Protein AF-A0A351KUD3-F1 (afdb_monomer_lite)

Radius of gyration: 29.35 Å; chains: 1; bounding box: 50×30×99 Å

pLDDT: mean 81.95, std 18.42, range [35.59, 98.25]

Sequence (130 aa):
MNHNFPSSRRRFMQLTGLSVAGAASFPSWLDAMEMKSPKGRGAVKADPSFKADVEIELVAKSSQVQILPGKPTGVFSYSAQLISGSKDAVIEIPGSYLGPLLQFRTGQKIRIHFKNELPEESIVHWHGLH

Foldseek 3Di:
DDDDDDDDPVVVVVVVVVVVVVVVVCCVVVVVVPPPPPPDPPDPDDDPPDDFQWEKEKEWDWDWACPDPDGTDIDTEIEMDTPDHDPVQWAADPRDRHYTDGDDDPPGGYHYHYHYPDPDDDDDDDDPDD

Structure (mmCIF, N/CA/C/O backbone):
data_AF-A0A351KUD3-F1
#
_entry.id   AF-A0A351KUD3-F1
#
loop_
_atom_site.group_PDB
_atom_site.id
_atom_site.type_symbol
_atom_site.label_atom_id
_atom_site.label_alt_id
_atom_site.label_comp_id
_atom_site.label_asym_id
_atom_site.label_entity_id
_atom_site.label_seq_id
_atom_site.pdbx_PDB_ins_code
_atom_site.Cartn_x
_atom_site.Cartn_y
_atom_site.Cartn_z
_atom_site.occupancy
_atom_site.B_iso_or_equiv
_atom_site.auth_seq_id
_atom_site.auth_comp_id
_atom_site.auth_asym_id
_atom_site.auth_atom_id
_atom_site.pdbx_PDB_model_num
ATOM 1 N N . MET A 1 1 ? 9.456 -19.674 83.368 1.00 35.59 1 MET A N 1
ATOM 2 C CA . MET A 1 1 ? 9.673 -19.976 81.937 1.00 35.59 1 MET A CA 1
ATOM 3 C C . MET A 1 1 ? 10.000 -18.663 81.244 1.00 35.59 1 MET A C 1
ATOM 5 O O . MET A 1 1 ? 9.106 -17.856 81.051 1.00 35.59 1 MET A O 1
ATOM 9 N N . ASN A 1 2 ? 11.283 -18.406 80.978 1.00 37.56 2 ASN A N 1
ATOM 10 C CA . ASN A 1 2 ? 11.735 -17.179 80.320 1.00 37.56 2 ASN A CA 1
ATOM 11 C C . ASN A 1 2 ? 11.842 -17.452 78.818 1.00 37.56 2 ASN A C 1
ATOM 13 O O . ASN A 1 2 ? 12.624 -18.306 78.402 1.00 37.56 2 ASN A O 1
ATOM 17 N N . HIS A 1 3 ? 11.045 -16.761 78.006 1.00 42.72 3 HIS A N 1
ATOM 18 C CA . HIS A 1 3 ? 11.131 -16.849 76.551 1.00 42.72 3 HIS A CA 1
ATOM 19 C C . HIS A 1 3 ? 11.970 -15.690 76.007 1.00 42.72 3 HIS A C 1
ATOM 21 O O . HIS A 1 3 ? 11.533 -14.544 75.957 1.00 42.72 3 HIS A O 1
ATOM 27 N N . ASN A 1 4 ? 13.199 -16.024 75.608 1.00 52.09 4 ASN A N 1
ATOM 28 C CA . ASN A 1 4 ? 14.049 -15.197 74.759 1.00 52.09 4 ASN A CA 1
ATOM 29 C C . ASN A 1 4 ? 13.435 -15.126 73.353 1.00 52.09 4 ASN A C 1
ATOM 31 O O . ASN A 1 4 ? 13.335 -16.145 72.672 1.00 52.09 4 ASN A O 1
ATOM 35 N N . PHE A 1 5 ? 13.068 -13.932 72.890 1.00 51.34 5 PHE A N 1
ATOM 36 C CA . PHE A 1 5 ? 12.690 -13.715 71.492 1.00 51.34 5 PHE A CA 1
ATOM 37 C C . PHE A 1 5 ? 13.954 -13.498 70.633 1.00 51.34 5 PHE A C 1
ATOM 39 O O . PHE A 1 5 ? 14.765 -12.632 70.971 1.00 51.34 5 PHE A O 1
ATOM 46 N N . PRO A 1 6 ? 14.165 -14.251 69.534 1.00 54.03 6 PRO A N 1
ATOM 47 C CA . PRO A 1 6 ? 15.405 -14.193 68.772 1.00 54.03 6 PRO A CA 1
ATOM 48 C C . PRO A 1 6 ? 15.433 -13.022 67.776 1.00 54.03 6 PRO A C 1
ATOM 50 O O . PRO A 1 6 ? 14.416 -12.504 67.313 1.00 54.03 6 PRO A O 1
ATOM 53 N N . SER A 1 7 ? 16.656 -12.639 67.425 1.00 61.22 7 SER A N 1
ATOM 54 C CA . SER A 1 7 ? 17.140 -11.523 66.601 1.00 61.22 7 SER A CA 1
ATOM 55 C C . SER A 1 7 ? 16.717 -11.528 65.114 1.00 61.22 7 SER A C 1
ATOM 57 O O . SER A 1 7 ? 17.530 -11.292 64.220 1.00 61.22 7 SER A O 1
ATOM 59 N N . SER A 1 8 ? 15.437 -11.759 64.817 1.00 68.88 8 SER A N 1
ATOM 60 C CA . SER A 1 8 ? 14.917 -11.908 63.446 1.00 68.88 8 SER A CA 1
ATOM 61 C C . SER A 1 8 ? 14.722 -10.571 62.704 1.00 68.88 8 SER A C 1
ATOM 63 O O . SER A 1 8 ? 15.118 -10.430 61.547 1.00 68.88 8 SER A O 1
ATOM 65 N N . ARG A 1 9 ? 14.205 -9.534 63.377 1.00 67.12 9 ARG A N 1
ATOM 66 C CA . ARG A 1 9 ? 13.818 -8.263 62.723 1.00 67.12 9 ARG A CA 1
ATOM 67 C C . ARG A 1 9 ? 15.007 -7.416 62.258 1.00 67.12 9 ARG A C 1
ATOM 69 O O . ARG A 1 9 ? 14.959 -6.809 61.193 1.00 67.12 9 ARG A O 1
ATOM 76 N N . ARG A 1 10 ? 16.093 -7.390 63.039 1.00 65.75 10 ARG A N 1
ATOM 77 C CA . ARG A 1 10 ? 17.284 -6.578 62.728 1.00 65.75 10 ARG A CA 1
ATOM 78 C C . ARG A 1 10 ? 18.074 -7.156 61.555 1.00 65.75 10 ARG A C 1
ATOM 80 O O . ARG A 1 10 ? 18.508 -6.401 60.696 1.00 65.75 10 ARG A O 1
ATOM 87 N N . ARG A 1 11 ? 18.188 -8.488 61.488 1.00 62.81 11 ARG A N 1
ATOM 88 C CA . ARG A 1 11 ? 18.789 -9.188 60.345 1.00 62.81 11 ARG A CA 1
ATOM 89 C C . ARG A 1 11 ? 17.969 -9.018 59.076 1.00 62.81 11 ARG A C 1
ATOM 91 O O . ARG A 1 11 ? 18.560 -8.783 58.036 1.00 62.81 11 ARG A O 1
ATOM 98 N N . PHE A 1 12 ? 16.640 -9.077 59.171 1.00 65.88 12 PHE A N 1
ATOM 99 C CA . PHE A 1 12 ? 15.761 -8.843 58.025 1.00 65.88 12 PHE A CA 1
ATOM 100 C C . PHE A 1 12 ? 15.963 -7.442 57.432 1.00 65.88 12 PHE A C 1
ATOM 102 O O . PHE A 1 12 ? 16.213 -7.331 56.240 1.00 65.88 12 PHE A O 1
ATOM 109 N N . MET A 1 13 ? 15.970 -6.402 58.277 1.00 65.75 13 MET A N 1
ATOM 110 C CA . MET A 1 13 ? 16.219 -5.011 57.860 1.00 65.75 13 MET A CA 1
ATOM 111 C C . MET A 1 13 ? 17.631 -4.799 57.289 1.00 65.75 13 MET A C 1
ATOM 113 O O . MET A 1 13 ? 17.817 -4.038 56.344 1.00 65.75 13 MET A O 1
ATOM 117 N N . GLN A 1 14 ? 18.639 -5.474 57.849 1.00 60.47 14 GLN A N 1
ATOM 118 C CA . GLN A 1 14 ? 20.006 -5.433 57.321 1.00 60.47 14 GLN A CA 1
ATOM 119 C C . GLN A 1 14 ? 20.112 -6.140 55.962 1.00 60.47 14 GLN A C 1
ATOM 121 O O . GLN A 1 14 ? 20.798 -5.640 55.073 1.00 60.47 14 GLN A O 1
ATOM 126 N N . LEU A 1 15 ? 19.411 -7.264 55.777 1.00 62.31 15 LEU A N 1
ATOM 127 C CA . LEU A 1 15 ? 19.387 -7.994 54.508 1.00 62.31 15 LEU A CA 1
ATOM 128 C C . LEU A 1 15 ? 18.702 -7.189 53.398 1.00 62.31 15 LEU A C 1
ATOM 130 O O . LEU A 1 15 ? 19.239 -7.133 52.293 1.00 62.31 15 LEU A O 1
ATOM 134 N N . THR A 1 16 ? 17.558 -6.551 53.682 1.00 61.75 16 THR A N 1
ATOM 135 C CA . THR A 1 16 ? 16.840 -5.710 52.705 1.00 61.75 16 THR A CA 1
ATOM 136 C C . THR A 1 16 ? 17.612 -4.441 52.348 1.00 61.75 16 THR A C 1
ATOM 138 O O . THR A 1 16 ? 17.656 -4.070 51.178 1.00 61.75 16 THR A O 1
ATOM 141 N N . GLY A 1 17 ? 18.288 -3.804 53.310 1.00 58.50 17 GLY A N 1
ATOM 142 C CA . GLY A 1 17 ? 19.141 -2.642 53.031 1.00 58.50 17 GLY A CA 1
ATOM 143 C C . GLY A 1 17 ? 20.322 -2.960 52.101 1.00 58.50 17 GLY A C 1
ATOM 144 O O . GLY A 1 17 ? 20.618 -2.189 51.190 1.00 58.50 17 GLY A O 1
ATOM 145 N N . LEU A 1 18 ? 20.962 -4.122 52.279 1.00 58.56 18 LEU A N 1
ATOM 146 C CA . LEU A 1 18 ? 22.082 -4.559 51.433 1.00 58.56 18 LEU A CA 1
ATOM 147 C C . LEU A 1 18 ? 21.653 -4.928 50.002 1.00 58.56 18 LEU A C 1
ATOM 149 O O . LEU A 1 18 ? 22.421 -4.716 49.066 1.00 58.56 18 LEU A O 1
ATOM 153 N N . SER A 1 19 ? 20.433 -5.438 49.807 1.00 55.91 19 SER A N 1
ATOM 154 C CA . SER A 1 19 ? 19.938 -5.820 48.472 1.00 55.91 19 SER A CA 1
ATOM 155 C C . SER A 1 19 ? 19.599 -4.607 47.596 1.00 55.91 19 SER A C 1
ATOM 157 O O . SER A 1 19 ? 19.876 -4.628 46.399 1.00 55.91 19 SER A O 1
ATOM 159 N N . VAL A 1 20 ? 19.080 -3.522 48.182 1.00 58.09 20 VAL A N 1
ATOM 160 C CA . VAL A 1 20 ? 18.811 -2.266 47.453 1.00 58.09 20 VAL A CA 1
ATOM 161 C C . VAL A 1 20 ? 20.110 -1.584 47.007 1.00 58.09 20 VAL A C 1
ATOM 163 O O . VAL A 1 20 ? 20.194 -1.110 45.876 1.00 58.09 20 VAL A O 1
ATOM 166 N N . ALA A 1 21 ? 21.149 -1.589 47.849 1.00 58.25 21 ALA A N 1
ATOM 167 C CA . ALA A 1 21 ? 22.457 -1.045 47.479 1.00 58.25 21 ALA A CA 1
ATOM 168 C C . ALA A 1 21 ? 23.122 -1.838 46.337 1.00 58.25 21 ALA A C 1
ATOM 170 O O . ALA A 1 21 ? 23.743 -1.243 45.461 1.00 58.25 21 ALA A O 1
ATOM 171 N N . GLY A 1 22 ? 22.949 -3.166 46.316 1.00 59.38 22 GLY A N 1
ATOM 172 C CA . GLY A 1 22 ? 23.442 -4.023 45.235 1.00 59.38 22 GLY A CA 1
ATOM 173 C C . GLY A 1 22 ? 22.710 -3.825 43.904 1.00 59.38 22 GLY A C 1
ATOM 174 O O . GLY A 1 22 ? 23.333 -3.898 42.856 1.00 59.38 22 GLY A O 1
ATOM 175 N N . ALA A 1 23 ? 21.407 -3.529 43.911 1.00 56.56 23 ALA A N 1
ATOM 176 C CA . ALA A 1 23 ? 20.664 -3.249 42.677 1.00 56.56 23 ALA A CA 1
ATOM 177 C C . ALA A 1 23 ? 21.064 -1.905 42.034 1.00 56.56 23 ALA A C 1
ATOM 179 O O . ALA A 1 23 ? 21.048 -1.778 40.813 1.00 56.56 23 ALA A O 1
ATOM 180 N N . ALA A 1 24 ? 21.473 -0.917 42.839 1.00 57.44 24 ALA A N 1
ATOM 181 C CA . ALA A 1 24 ? 21.923 0.388 42.349 1.00 57.44 24 ALA A CA 1
ATOM 182 C C . ALA A 1 24 ? 23.333 0.370 41.720 1.00 57.44 24 ALA A C 1
ATOM 184 O O . ALA A 1 24 ? 23.694 1.317 41.023 1.00 57.44 24 ALA A O 1
ATOM 185 N N . SER A 1 25 ? 24.135 -0.678 41.946 1.00 58.03 25 SER A N 1
ATOM 186 C CA . SER A 1 25 ? 25.507 -0.785 41.424 1.00 58.03 25 SER A CA 1
ATOM 187 C C . SER A 1 25 ? 25.626 -1.535 40.090 1.00 58.03 25 SER A C 1
ATOM 189 O O . SER A 1 25 ? 26.712 -1.557 39.512 1.00 58.03 25 SER A O 1
ATOM 191 N N . PHE A 1 26 ? 24.528 -2.087 39.560 1.00 60.03 26 PHE A N 1
ATOM 192 C CA . PHE A 1 26 ? 24.473 -2.691 38.224 1.00 60.03 26 PHE A CA 1
ATOM 193 C C . PHE A 1 26 ? 23.538 -1.880 37.311 1.00 60.03 26 PHE A C 1
ATOM 195 O O . PHE A 1 26 ? 22.354 -2.200 37.198 1.00 60.03 26 PHE A O 1
ATOM 202 N N . PRO A 1 27 ? 24.036 -0.844 36.612 1.00 58.19 27 PRO A N 1
ATOM 203 C CA . PRO A 1 27 ? 23.220 -0.037 35.699 1.00 58.19 27 PRO A CA 1
ATOM 204 C C . PRO A 1 27 ? 22.738 -0.813 34.462 1.00 58.19 27 PRO A C 1
ATOM 206 O O . PRO A 1 27 ? 21.981 -0.277 33.663 1.00 58.19 27 PRO A O 1
ATOM 209 N N . SER A 1 28 ? 23.117 -2.085 34.309 1.00 58.12 28 SER A N 1
ATOM 210 C CA . SER A 1 28 ? 22.831 -2.925 33.143 1.00 58.12 28 SER A CA 1
ATOM 211 C C . SER A 1 28 ? 21.338 -3.087 32.818 1.00 58.12 28 SER A C 1
ATOM 213 O O . SER A 1 28 ? 21.004 -3.413 31.684 1.00 58.12 28 SER A O 1
ATOM 215 N N . TRP A 1 29 ? 20.427 -2.849 33.772 1.00 58.03 29 TRP A N 1
ATOM 216 C CA . TRP A 1 29 ? 18.982 -2.844 33.493 1.00 58.03 29 TRP A CA 1
ATOM 217 C C . TRP A 1 29 ? 18.513 -1.564 32.765 1.00 58.03 29 TRP A C 1
ATOM 219 O O . TRP A 1 29 ? 17.529 -1.614 32.034 1.00 58.03 29 TRP A O 1
ATOM 229 N N . LEU A 1 30 ? 19.225 -0.435 32.921 1.00 55.34 30 LEU A N 1
ATOM 230 C CA . LEU A 1 30 ? 18.904 0.834 32.254 1.00 55.34 30 LEU A CA 1
ATOM 231 C C . LEU A 1 30 ? 19.233 0.725 30.762 1.00 55.34 30 LEU A C 1
ATOM 233 O O . LEU A 1 30 ? 18.426 1.121 29.926 1.00 55.34 30 LEU A O 1
ATOM 237 N N . ASP A 1 31 ? 20.354 0.077 30.433 1.00 55.56 31 ASP A N 1
ATOM 238 C CA . ASP A 1 31 ? 20.749 -0.217 29.050 1.00 55.56 31 ASP A CA 1
ATOM 239 C C . ASP A 1 31 ? 19.782 -1.186 28.344 1.00 55.56 31 ASP A C 1
ATOM 241 O O . ASP A 1 31 ? 19.686 -1.174 27.121 1.00 55.56 31 ASP A O 1
ATOM 245 N N . ALA A 1 32 ? 19.045 -2.024 29.085 1.00 55.50 32 ALA A N 1
ATOM 246 C CA . ALA A 1 32 ? 18.061 -2.940 28.502 1.00 55.50 32 ALA A CA 1
ATOM 247 C C . ALA A 1 32 ? 16.764 -2.231 28.063 1.00 55.50 32 ALA A C 1
ATOM 249 O O . ALA A 1 32 ? 16.041 -2.751 27.213 1.00 55.50 32 ALA A O 1
ATOM 250 N N . MET A 1 33 ? 16.470 -1.049 28.620 1.00 54.25 33 MET A N 1
ATOM 251 C CA . MET A 1 33 ? 15.367 -0.188 28.167 1.00 54.25 33 MET A CA 1
ATOM 252 C C . MET A 1 33 ? 15.801 0.778 27.061 1.00 54.25 33 MET A C 1
ATOM 254 O O . MET A 1 33 ? 14.958 1.306 26.335 1.00 54.25 33 MET A O 1
ATOM 258 N N . GLU A 1 34 ? 17.106 0.983 26.892 1.00 52.62 34 GLU A N 1
ATOM 259 C CA . GLU A 1 34 ? 17.657 1.690 25.748 1.00 52.62 34 GLU A CA 1
ATOM 260 C C . GLU A 1 34 ? 17.692 0.729 24.554 1.00 52.62 34 GLU A C 1
ATOM 262 O O . GLU A 1 34 ? 18.697 0.077 24.261 1.00 52.62 34 GLU A O 1
ATOM 267 N N . MET A 1 35 ? 16.569 0.631 23.831 1.00 54.72 35 MET A N 1
ATOM 268 C CA . MET A 1 35 ? 16.602 0.157 22.449 1.00 54.72 35 MET A CA 1
ATOM 269 C C . MET A 1 35 ? 17.536 1.093 21.681 1.00 54.72 35 MET A C 1
ATOM 271 O O . MET A 1 35 ? 17.109 2.115 21.146 1.00 54.72 35 MET A O 1
ATOM 275 N N . LYS A 1 36 ? 18.832 0.764 21.636 1.00 54.06 36 LYS A N 1
ATOM 276 C CA . LYS A 1 36 ? 19.762 1.387 20.704 1.00 54.06 36 LYS A CA 1
ATOM 277 C C . LYS A 1 36 ? 19.202 1.107 19.327 1.00 54.06 36 LYS A C 1
ATOM 279 O O . LYS A 1 36 ? 19.342 -0.006 18.818 1.00 54.06 36 LYS A O 1
ATOM 284 N N . SER A 1 37 ? 18.552 2.114 18.751 1.00 56.06 37 SER A N 1
ATOM 285 C CA . SER A 1 37 ? 18.170 2.107 17.352 1.00 56.06 37 SER A CA 1
ATOM 286 C C . SER A 1 37 ? 19.396 1.627 16.582 1.00 56.06 37 SER A C 1
ATOM 288 O O . SER A 1 37 ? 20.463 2.242 16.729 1.00 56.06 37 SER A O 1
ATOM 290 N N . PRO A 1 38 ? 19.311 0.503 15.841 1.00 58.94 38 PRO A N 1
ATOM 291 C CA . PRO A 1 38 ? 20.427 0.062 15.027 1.00 58.94 38 PRO A CA 1
ATOM 292 C C . PRO A 1 38 ? 20.844 1.276 14.216 1.00 58.94 38 PRO A C 1
ATOM 294 O O . PRO A 1 38 ? 19.967 1.893 13.612 1.00 58.94 38 PRO A O 1
ATOM 297 N N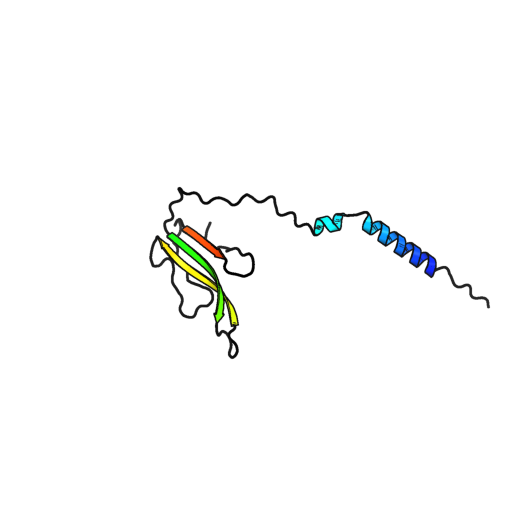 . LYS A 1 39 ? 22.129 1.670 14.297 1.00 56.41 39 LYS A N 1
ATOM 298 C CA . LYS A 1 39 ? 22.669 2.838 13.584 1.00 56.41 39 LYS A CA 1
ATOM 299 C C . LYS A 1 39 ? 22.057 2.827 12.197 1.00 56.41 39 LYS A C 1
ATOM 301 O O . LYS A 1 39 ? 22.361 1.926 11.412 1.00 56.41 39 LYS A O 1
ATOM 306 N N . GLY A 1 40 ? 21.113 3.745 11.983 1.00 51.72 40 GLY A N 1
ATOM 307 C CA . GLY A 1 40 ? 20.212 3.666 10.853 1.00 51.72 40 GLY A CA 1
ATOM 308 C C . GLY A 1 40 ? 21.065 3.560 9.609 1.00 51.72 40 GLY A C 1
ATOM 309 O O . GLY A 1 40 ? 21.941 4.400 9.390 1.00 51.72 40 GLY A O 1
ATOM 310 N N . ARG A 1 41 ? 20.838 2.527 8.792 1.00 57.44 41 ARG A N 1
ATOM 311 C CA . ARG A 1 41 ? 21.126 2.690 7.370 1.00 57.44 41 ARG A CA 1
ATOM 312 C C . ARG A 1 41 ? 20.383 3.968 7.005 1.00 57.44 41 ARG A C 1
ATOM 314 O O . ARG A 1 41 ? 19.160 3.996 7.128 1.00 57.44 41 ARG A O 1
ATOM 321 N N . GLY A 1 42 ? 21.124 5.045 6.730 1.00 58.12 42 GLY A N 1
ATOM 322 C CA . GLY A 1 42 ? 20.523 6.327 6.380 1.00 58.12 42 GLY A CA 1
ATOM 323 C C . GLY A 1 42 ? 19.459 6.086 5.317 1.00 58.12 42 GLY A C 1
ATOM 324 O O . GLY A 1 42 ? 19.620 5.157 4.523 1.00 58.12 42 GLY A O 1
ATOM 325 N N . ALA A 1 43 ? 18.370 6.861 5.352 1.00 61.91 43 ALA A N 1
ATOM 326 C CA . ALA A 1 43 ? 17.256 6.700 4.424 1.00 61.91 43 ALA A CA 1
ATOM 327 C C . ALA A 1 43 ? 17.803 6.437 3.016 1.00 61.91 43 ALA A C 1
ATOM 329 O O . ALA A 1 43 ? 18.524 7.274 2.462 1.00 61.91 43 ALA A O 1
ATOM 330 N N . VAL A 1 44 ? 17.550 5.233 2.494 1.00 68.69 44 VAL A N 1
ATOM 331 C CA . VAL A 1 44 ? 18.019 4.844 1.166 1.00 68.69 44 VAL A CA 1
ATOM 332 C C . VAL A 1 44 ? 17.351 5.813 0.204 1.00 68.69 44 VAL A C 1
ATOM 334 O O . VAL A 1 44 ? 16.133 5.791 0.039 1.00 68.69 44 VAL A O 1
ATOM 337 N N . LYS A 1 45 ? 18.132 6.736 -0.361 1.00 75.81 45 LYS A N 1
ATOM 338 C CA . LYS A 1 45 ? 17.601 7.701 -1.318 1.00 75.81 45 LYS A CA 1
ATOM 339 C C . LYS A 1 45 ? 17.165 6.935 -2.558 1.00 75.81 45 LYS A C 1
ATOM 341 O O . LYS A 1 45 ? 17.930 6.123 -3.076 1.00 75.81 45 LYS A O 1
ATOM 346 N N . ALA A 1 46 ? 15.945 7.201 -3.016 1.00 80.44 46 ALA A N 1
ATOM 347 C CA . ALA A 1 46 ? 15.450 6.633 -4.258 1.00 80.44 46 ALA A CA 1
ATOM 348 C C . ALA A 1 46 ? 16.377 7.038 -5.413 1.00 80.44 46 ALA A C 1
ATOM 350 O O . ALA A 1 46 ? 16.757 8.205 -5.522 1.00 80.44 46 ALA A O 1
ATOM 351 N N . ASP A 1 47 ? 16.739 6.076 -6.258 1.00 87.06 47 ASP A N 1
ATOM 352 C CA . ASP A 1 47 ? 17.555 6.324 -7.444 1.00 87.06 47 ASP A CA 1
ATOM 353 C C . ASP A 1 47 ? 16.737 7.126 -8.479 1.00 87.06 47 ASP A C 1
ATOM 355 O O . ASP A 1 47 ? 15.722 6.617 -8.977 1.00 87.06 47 ASP A O 1
ATOM 359 N N . PRO A 1 48 ? 17.152 8.359 -8.836 1.00 86.38 48 PRO A N 1
ATOM 360 C CA . PRO A 1 48 ? 16.459 9.164 -9.843 1.00 86.38 48 PRO A CA 1
ATOM 361 C C . PRO A 1 48 ? 16.469 8.523 -11.235 1.00 86.38 48 PRO A C 1
ATOM 363 O O . PRO A 1 48 ? 15.605 8.817 -12.058 1.00 86.38 48 PRO A O 1
ATOM 366 N N . SER A 1 49 ? 17.442 7.652 -11.511 1.00 91.25 49 SER A N 1
ATOM 367 C CA . SER A 1 49 ? 17.577 6.956 -12.789 1.00 91.25 49 SER A CA 1
ATOM 368 C C . SER A 1 49 ? 16.709 5.697 -12.889 1.00 91.25 49 SER A C 1
ATOM 370 O O . SER A 1 49 ? 16.561 5.142 -13.982 1.00 91.25 49 SER A O 1
ATOM 372 N N . PHE A 1 50 ? 16.080 5.265 -11.786 1.00 93.38 50 PHE A N 1
ATOM 373 C CA . PHE A 1 50 ? 15.154 4.138 -11.802 1.00 93.38 50 PHE A CA 1
ATOM 374 C C . PHE A 1 50 ? 13.942 4.463 -12.683 1.00 93.38 50 PHE A C 1
ATOM 376 O O . PHE A 1 50 ? 13.196 5.414 -12.434 1.00 93.38 50 PHE A O 1
ATOM 383 N N . LYS A 1 51 ? 13.740 3.649 -13.719 1.00 94.94 51 LYS A N 1
ATOM 384 C CA . LYS A 1 51 ? 12.582 3.725 -14.613 1.00 94.94 51 LYS A CA 1
ATOM 385 C C . LYS A 1 51 ? 11.591 2.640 -14.216 1.00 94.94 51 LYS A C 1
ATOM 387 O O . LYS A 1 51 ? 11.879 1.460 -14.413 1.00 94.94 51 LYS A O 1
ATOM 392 N N . ALA A 1 52 ? 10.479 3.053 -13.617 1.00 96.50 52 ALA A N 1
ATOM 393 C CA . ALA A 1 52 ? 9.402 2.158 -13.228 1.00 96.50 52 ALA A CA 1
ATOM 394 C C . ALA A 1 52 ? 8.502 1.857 -14.433 1.00 96.50 52 ALA A C 1
ATOM 396 O O . ALA A 1 52 ? 8.218 2.746 -15.233 1.00 96.50 52 ALA A O 1
ATOM 397 N N . ASP A 1 53 ? 8.038 0.616 -14.535 1.00 97.56 53 ASP A N 1
ATOM 398 C CA . ASP A 1 53 ? 6.995 0.213 -15.478 1.00 97.56 53 ASP A CA 1
ATOM 399 C C . ASP A 1 53 ? 5.602 0.585 -14.942 1.00 97.56 53 ASP A C 1
ATOM 401 O O . ASP A 1 53 ? 4.687 0.863 -15.717 1.00 97.56 53 ASP A O 1
ATOM 405 N N . VAL A 1 54 ? 5.438 0.580 -13.611 1.00 98.00 54 VAL A N 1
ATOM 406 C CA . VAL A 1 54 ? 4.267 1.116 -12.901 1.00 98.00 54 VAL A CA 1
ATOM 407 C C . VAL A 1 54 ? 4.715 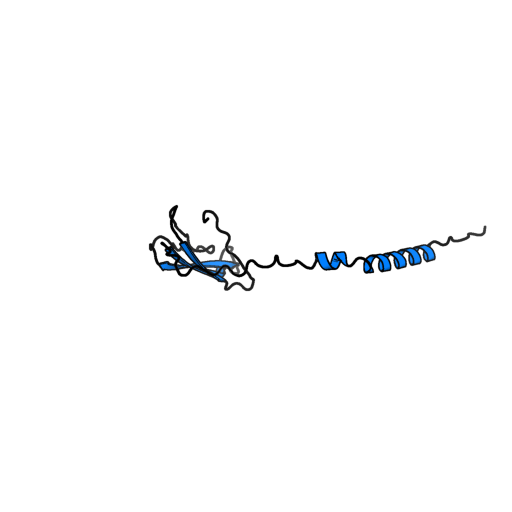1.980 -11.730 1.00 98.00 54 VAL A C 1
ATOM 409 O O . VAL A 1 54 ? 5.580 1.595 -10.941 1.00 98.00 54 VAL A O 1
ATOM 412 N N . GLU A 1 55 ? 4.077 3.135 -11.593 1.00 97.94 55 GLU A N 1
ATOM 413 C CA . GLU A 1 55 ? 4.280 4.064 -10.491 1.00 97.94 55 GLU A CA 1
ATOM 414 C C . GLU A 1 55 ? 2.936 4.404 -9.851 1.00 97.94 55 GLU A C 1
ATOM 416 O O . GLU A 1 55 ? 1.989 4.764 -10.555 1.00 97.94 55 GLU A O 1
ATOM 421 N N . ILE A 1 56 ? 2.847 4.282 -8.526 1.00 98.25 56 ILE A N 1
ATOM 422 C CA . ILE A 1 56 ? 1.625 4.563 -7.765 1.00 98.25 56 ILE A CA 1
ATOM 423 C C . ILE A 1 56 ? 1.920 5.412 -6.528 1.00 98.25 56 ILE A C 1
ATOM 425 O O . ILE A 1 56 ? 3.010 5.340 -5.954 1.00 98.25 56 ILE A O 1
ATOM 429 N N . GLU A 1 57 ? 0.920 6.164 -6.082 1.00 98.19 57 GLU A N 1
ATOM 430 C CA . GLU A 1 57 ? 0.838 6.661 -4.708 1.00 98.19 57 GLU A CA 1
ATOM 431 C C . GLU A 1 57 ? 0.009 5.676 -3.879 1.00 98.19 57 GLU A C 1
ATOM 433 O O . GLU A 1 57 ? -1.047 5.234 -4.327 1.00 98.19 57 GLU A O 1
ATOM 438 N N . LEU A 1 58 ? 0.483 5.329 -2.683 1.00 97.94 58 LEU A N 1
ATOM 439 C CA . LEU A 1 58 ? -0.226 4.507 -1.707 1.00 97.94 58 LEU A CA 1
ATOM 440 C C . LEU A 1 58 ? -0.359 5.296 -0.405 1.00 97.94 58 LEU A C 1
ATOM 442 O O . LEU A 1 58 ? 0.642 5.659 0.208 1.00 97.94 58 LEU A O 1
ATOM 446 N N . VAL A 1 59 ? -1.589 5.510 0.046 1.00 97.88 59 VAL A N 1
ATOM 447 C CA . VAL A 1 59 ? -1.895 6.291 1.247 1.00 97.88 59 VAL A CA 1
ATOM 448 C C . VAL A 1 59 ? -2.505 5.387 2.310 1.00 97.88 59 VAL A C 1
ATOM 450 O O . VAL A 1 59 ? -3.540 4.769 2.058 1.00 97.88 59 VAL A O 1
ATOM 453 N N . ALA A 1 60 ? -1.894 5.323 3.494 1.00 97.88 60 ALA A N 1
ATOM 454 C CA . ALA A 1 60 ? -2.514 4.743 4.688 1.00 97.88 60 ALA A CA 1
ATOM 455 C C . ALA A 1 60 ? -3.300 5.826 5.433 1.00 97.88 60 ALA A C 1
ATOM 457 O O . ALA A 1 60 ? -2.731 6.862 5.772 1.00 97.88 60 ALA A O 1
ATOM 458 N N . LYS A 1 61 ? -4.589 5.591 5.701 1.00 96.31 61 LYS A N 1
ATOM 459 C CA . LYS A 1 61 ? -5.482 6.575 6.334 1.00 96.31 61 LYS A CA 1
ATOM 460 C C . LYS A 1 61 ? -6.502 5.942 7.276 1.00 96.31 61 LYS A C 1
ATOM 462 O O . LYS A 1 61 ? -6.929 4.799 7.086 1.00 96.31 61 LYS A O 1
ATOM 467 N N . SER A 1 62 ? -6.943 6.726 8.257 1.00 96.25 62 SER A N 1
ATOM 468 C CA . SER A 1 62 ? -8.088 6.376 9.104 1.00 96.25 62 SER A CA 1
ATOM 469 C C . SER A 1 62 ? -9.405 6.563 8.345 1.00 96.25 62 SER A C 1
ATOM 471 O O . SER A 1 62 ? -9.577 7.541 7.621 1.00 96.25 62 SER A O 1
ATOM 473 N N . SER A 1 63 ? -10.345 5.636 8.517 1.00 93.88 63 SER A N 1
ATOM 474 C CA . SER A 1 63 ? -11.678 5.665 7.907 1.00 93.88 63 SER A CA 1
ATOM 475 C C . SER A 1 63 ? -12.722 5.048 8.849 1.00 93.88 63 SER A C 1
ATOM 477 O O . SER A 1 63 ? -12.392 4.557 9.930 1.00 93.88 63 SER A O 1
ATOM 479 N N . GLN A 1 64 ? -13.995 5.081 8.458 1.00 95.38 64 GLN A N 1
ATOM 480 C CA . GLN A 1 64 ? -15.089 4.415 9.166 1.00 95.38 64 GLN A CA 1
ATOM 481 C C . GLN A 1 64 ? -15.923 3.587 8.194 1.00 95.38 64 GLN A C 1
ATOM 483 O O . GLN A 1 64 ? -16.332 4.083 7.146 1.00 95.38 64 GLN A O 1
ATOM 488 N N . VAL A 1 65 ? -16.194 2.333 8.558 1.00 94.75 65 VAL A N 1
ATOM 489 C CA . VAL A 1 65 ? -16.983 1.396 7.748 1.00 94.75 65 VAL A CA 1
ATOM 490 C C . VAL A 1 65 ? -17.948 0.618 8.637 1.00 94.75 65 VAL A C 1
ATOM 492 O O . VAL A 1 65 ? -17.644 0.274 9.778 1.00 94.75 65 VAL A O 1
ATOM 495 N N . GLN A 1 66 ? -19.141 0.339 8.119 1.00 95.00 66 GLN A N 1
ATOM 496 C CA . GLN A 1 66 ? -20.150 -0.447 8.821 1.00 95.00 66 GLN A CA 1
ATOM 497 C C . GLN A 1 66 ? -19.855 -1.950 8.692 1.00 95.00 66 GLN A C 1
ATOM 499 O O . GLN A 1 66 ? -20.370 -2.607 7.794 1.00 95.00 66 GLN A O 1
ATOM 504 N N . ILE A 1 67 ? -19.022 -2.499 9.581 1.00 93.62 67 ILE A N 1
ATOM 505 C CA . ILE A 1 67 ? -18.699 -3.940 9.579 1.00 93.62 67 ILE A CA 1
ATOM 506 C C . ILE A 1 67 ? -19.768 -4.752 10.327 1.00 93.62 67 ILE A C 1
ATOM 508 O O . ILE A 1 67 ? -20.220 -5.785 9.842 1.00 93.62 67 ILE A O 1
ATOM 512 N N . LEU A 1 68 ? -20.195 -4.279 11.500 1.00 95.69 68 LEU A N 1
ATOM 513 C CA . LEU A 1 68 ? -21.241 -4.893 12.330 1.00 95.69 68 LEU A CA 1
ATOM 514 C C . LEU A 1 68 ? -22.383 -3.896 12.551 1.00 95.69 68 LEU A C 1
ATOM 516 O O . LEU A 1 68 ? -22.104 -2.705 12.509 1.00 95.69 68 LEU A O 1
ATOM 520 N N . PRO A 1 69 ? -23.635 -4.311 12.818 1.00 96.94 69 PRO A N 1
ATOM 521 C CA . PRO A 1 69 ? -24.730 -3.380 13.110 1.00 96.94 69 PRO A CA 1
ATOM 522 C C . PRO A 1 69 ? -24.423 -2.408 14.264 1.00 96.94 69 PRO A C 1
ATOM 524 O O . PRO A 1 69 ? -23.773 -2.778 15.240 1.00 96.94 69 PRO A O 1
ATOM 527 N N . GLY A 1 70 ? -24.936 -1.177 14.178 1.00 96.75 70 GLY A N 1
ATOM 528 C CA . GLY A 1 70 ? -24.749 -0.138 15.198 1.00 96.75 70 GLY A CA 1
ATOM 529 C C . GLY A 1 70 ? -23.755 0.941 14.770 1.00 96.75 70 GLY A C 1
ATOM 530 O O . GLY A 1 70 ? -23.775 1.383 13.625 1.00 96.75 70 GLY A O 1
ATOM 531 N N . LYS A 1 71 ? -22.897 1.404 15.687 1.00 97.69 71 LYS A N 1
ATOM 532 C CA . LYS A 1 71 ? -21.906 2.453 15.391 1.00 97.69 71 LYS A CA 1
ATOM 533 C C . LYS A 1 71 ? -20.894 1.958 14.335 1.00 97.69 71 LYS A C 1
ATOM 535 O O . LYS A 1 71 ? -20.358 0.865 14.522 1.00 97.69 71 LYS A O 1
ATOM 540 N N . PRO A 1 72 ? -20.581 2.746 13.286 1.00 96.94 72 PRO A N 1
ATOM 541 C CA . PRO A 1 72 ? -19.542 2.395 12.323 1.00 96.94 72 PRO A CA 1
ATOM 542 C C . PRO A 1 72 ? -18.201 2.089 12.995 1.00 96.94 72 PRO A C 1
ATOM 544 O O . PRO A 1 72 ? -17.790 2.757 13.951 1.00 96.94 72 PRO A O 1
ATOM 547 N N . THR A 1 73 ? -17.513 1.075 12.484 1.00 97.44 73 THR A N 1
ATOM 548 C CA . THR A 1 73 ? -16.204 0.647 12.970 1.00 97.44 73 THR A CA 1
ATOM 549 C C . THR A 1 73 ? -15.129 1.562 12.395 1.00 97.44 73 THR A C 1
ATOM 551 O O . THR A 1 73 ? -15.052 1.748 11.181 1.00 97.44 73 THR A O 1
ATOM 554 N N . GLY A 1 74 ? -14.293 2.136 13.263 1.00 96.56 74 GLY A N 1
ATOM 555 C CA . GLY A 1 74 ? -13.078 2.824 12.833 1.00 96.56 74 GLY A CA 1
ATOM 556 C C . GLY A 1 74 ? -12.071 1.813 12.290 1.00 96.56 74 GLY A C 1
ATOM 557 O O . GLY A 1 74 ? -11.824 0.793 12.929 1.00 96.56 74 GLY A O 1
ATOM 558 N N . VAL A 1 75 ? -11.511 2.085 11.118 1.00 96.19 75 VAL A N 1
ATOM 559 C CA . VAL A 1 75 ? -10.553 1.209 10.437 1.00 96.19 75 VAL A CA 1
ATOM 560 C C . VAL A 1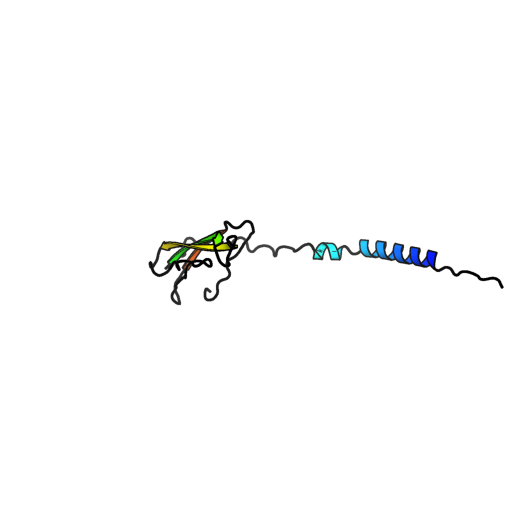 75 ? -9.359 2.018 9.949 1.00 96.19 75 VAL A C 1
ATOM 562 O O . VAL A 1 75 ? -9.489 3.197 9.618 1.00 96.19 75 VAL A O 1
ATOM 565 N N . PHE A 1 76 ? -8.201 1.374 9.856 1.00 96.25 76 PHE A N 1
ATOM 566 C CA . PHE A 1 76 ? -7.102 1.859 9.028 1.00 96.25 76 PHE A CA 1
ATOM 567 C C . PHE A 1 76 ? -7.200 1.180 7.668 1.00 96.25 76 PHE A C 1
ATOM 569 O O . PHE A 1 76 ? -7.450 -0.021 7.583 1.00 96.25 76 PHE A O 1
ATOM 576 N N . SER A 1 77 ? -7.065 1.968 6.609 1.00 95.56 77 SER A N 1
ATOM 577 C CA . SER A 1 77 ? -7.316 1.540 5.235 1.00 95.56 77 SER A CA 1
ATOM 578 C C . SER A 1 77 ? -6.256 2.098 4.301 1.00 95.56 77 SER A C 1
ATOM 580 O O . SER A 1 77 ? -5.671 3.150 4.581 1.00 95.56 77 SER A O 1
ATOM 582 N N . TYR A 1 78 ? -6.051 1.422 3.175 1.00 96.25 78 TYR A N 1
ATOM 583 C CA . TYR A 1 78 ? -5.235 1.941 2.089 1.00 96.25 78 TYR A CA 1
ATOM 584 C C . TYR A 1 78 ? -6.101 2.526 0.971 1.00 96.25 78 TYR A C 1
ATOM 586 O O . TYR A 1 78 ? -7.155 1.993 0.632 1.00 96.25 78 TYR A O 1
ATOM 594 N N . SER A 1 79 ? -5.624 3.594 0.341 1.00 95.50 79 SER A N 1
ATOM 595 C CA . SER A 1 79 ? -6.049 3.998 -1.005 1.00 95.50 79 SER A CA 1
ATOM 596 C C . SER A 1 79 ? -4.829 4.114 -1.903 1.00 95.50 79 SER A C 1
ATOM 598 O O . SER A 1 79 ? -3.751 4.438 -1.411 1.00 95.50 79 SER A O 1
ATOM 600 N N . ALA A 1 80 ? -4.988 3.865 -3.201 1.00 97.19 80 ALA A N 1
ATOM 601 C CA . ALA A 1 80 ? -3.897 4.021 -4.149 1.00 97.19 80 ALA A CA 1
ATOM 602 C C . ALA A 1 80 ? -4.344 4.767 -5.402 1.00 97.19 80 ALA A C 1
ATOM 604 O O . ALA A 1 80 ? -5.476 4.606 -5.855 1.00 97.19 80 ALA A O 1
ATOM 605 N N . GLN A 1 81 ? -3.432 5.550 -5.965 1.00 97.31 81 GLN A N 1
ATOM 606 C CA . GLN A 1 81 ? -3.622 6.249 -7.227 1.00 97.31 81 GLN A CA 1
ATOM 607 C C . GLN A 1 81 ? -2.525 5.838 -8.205 1.00 97.31 81 GLN A C 1
ATOM 609 O O . GLN A 1 81 ? -1.341 5.848 -7.870 1.00 97.31 81 GLN A O 1
ATOM 614 N N . LEU A 1 82 ? -2.920 5.495 -9.431 1.00 98.25 82 LEU A N 1
ATOM 615 C CA . LEU A 1 82 ? -1.979 5.245 -10.516 1.00 98.25 82 LEU A CA 1
ATOM 616 C C . LEU A 1 82 ? -1.374 6.569 -10.999 1.00 98.25 82 LEU A C 1
ATOM 618 O O . LEU A 1 82 ? -2.104 7.452 -11.447 1.00 98.25 82 LEU A O 1
ATOM 622 N N . ILE A 1 83 ? -0.048 6.681 -10.944 1.00 98.12 83 ILE A N 1
ATOM 623 C CA . ILE A 1 83 ? 0.712 7.813 -11.493 1.00 98.12 83 ILE A CA 1
ATOM 624 C C . ILE A 1 83 ? 1.122 7.497 -12.934 1.00 98.12 83 ILE A C 1
ATOM 626 O O . ILE A 1 83 ? 0.935 8.314 -13.833 1.00 98.12 83 ILE A O 1
ATOM 630 N N . SER A 1 84 ? 1.668 6.301 -13.173 1.00 98.00 84 SER A N 1
ATOM 631 C CA . SER A 1 84 ? 2.017 5.834 -14.517 1.00 98.00 84 SER A CA 1
ATOM 632 C C . SER A 1 84 ? 1.976 4.310 -14.625 1.00 98.00 84 SER A C 1
ATOM 634 O O . SER A 1 84 ? 2.066 3.602 -13.623 1.00 98.00 84 SER A O 1
ATOM 636 N N . GLY A 1 85 ? 1.840 3.809 -15.853 1.00 97.06 85 GLY A N 1
ATOM 637 C CA . GLY A 1 85 ? 1.723 2.385 -16.152 1.00 97.06 85 GLY A CA 1
ATOM 638 C C . GLY A 1 85 ? 0.318 1.995 -16.609 1.00 97.06 85 GLY A C 1
ATOM 639 O O . GLY A 1 85 ? -0.455 2.828 -17.086 1.00 97.06 85 GLY A O 1
ATOM 640 N N . SER A 1 86 ? -0.000 0.708 -16.517 1.00 97.00 86 SER A N 1
ATOM 641 C CA . SER A 1 86 ? -1.271 0.178 -17.012 1.00 97.00 86 SER A CA 1
ATOM 642 C C . SER A 1 86 ? -2.435 0.465 -16.057 1.00 97.00 86 SER A C 1
ATOM 644 O O . SER A 1 86 ? -2.277 0.415 -14.840 1.00 97.00 86 SER A O 1
ATOM 646 N N . LYS A 1 87 ? -3.624 0.751 -16.609 1.00 95.75 87 LYS A N 1
ATOM 647 C CA . LYS A 1 87 ? -4.830 1.102 -15.829 1.00 95.75 87 LYS A CA 1
ATOM 648 C C . LYS A 1 87 ? -5.354 -0.042 -14.959 1.00 95.75 87 LYS A C 1
ATOM 650 O O . LYS A 1 87 ? -6.082 0.213 -14.011 1.00 95.75 87 LYS A O 1
ATOM 655 N N . ASP A 1 88 ? -4.999 -1.279 -15.285 1.00 96.12 88 ASP A N 1
ATOM 656 C CA . ASP A 1 88 ? -5.332 -2.481 -14.514 1.00 96.12 88 ASP A CA 1
ATOM 657 C C . ASP A 1 88 ? -4.426 -2.683 -13.287 1.00 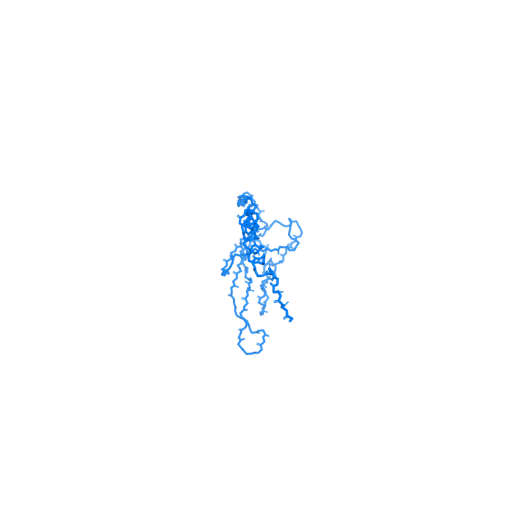96.12 88 ASP A C 1
ATOM 659 O O . ASP A 1 88 ? -4.715 -3.545 -12.464 1.00 96.12 88 ASP A O 1
ATOM 663 N N . ALA A 1 89 ? -3.363 -1.885 -13.122 1.00 97.69 89 ALA A N 1
ATOM 664 C CA . ALA A 1 89 ? -2.429 -2.048 -12.011 1.00 97.69 89 ALA A CA 1
ATOM 665 C C . ALA A 1 89 ? -3.034 -1.693 -10.642 1.00 97.69 89 ALA A C 1
ATOM 667 O O . ALA A 1 89 ? -2.581 -2.215 -9.623 1.00 97.69 89 ALA A O 1
ATOM 668 N N . VAL A 1 90 ? -4.046 -0.819 -10.611 1.00 97.75 90 VAL A N 1
ATOM 669 C CA . VAL A 1 90 ? -4.772 -0.427 -9.396 1.00 97.75 90 VAL A CA 1
ATOM 670 C C . VAL A 1 90 ? -6.261 -0.606 -9.645 1.00 97.75 90 VAL A C 1
ATOM 672 O O . VAL A 1 90 ? -6.854 0.112 -10.448 1.00 97.75 90 VAL A O 1
ATOM 675 N N . ILE A 1 91 ? -6.870 -1.556 -8.941 1.00 97.06 91 ILE A N 1
ATOM 676 C CA . ILE A 1 91 ? -8.293 -1.870 -9.070 1.00 97.06 91 ILE A CA 1
ATOM 677 C C . ILE A 1 91 ? -8.966 -1.594 -7.731 1.00 97.06 91 ILE A C 1
ATOM 679 O O . ILE A 1 91 ? -8.696 -2.260 -6.730 1.00 97.06 91 ILE A O 1
ATOM 683 N N . GLU A 1 92 ? -9.864 -0.614 -7.704 1.00 93.62 92 GLU A N 1
ATOM 684 C CA . GLU A 1 92 ? -10.705 -0.381 -6.534 1.00 93.62 92 GLU A CA 1
ATOM 685 C C . GLU A 1 92 ? -11.729 -1.507 -6.381 1.00 93.62 92 GLU A C 1
ATOM 687 O O . GLU A 1 92 ? -12.385 -1.911 -7.342 1.00 93.62 92 GLU A O 1
ATOM 692 N N . ILE A 1 93 ? -11.878 -2.007 -5.154 1.00 92.00 93 ILE A N 1
ATOM 693 C CA . ILE A 1 93 ? -12.890 -3.006 -4.812 1.00 92.00 93 ILE A CA 1
ATOM 694 C C . ILE A 1 93 ? -14.036 -2.279 -4.094 1.00 92.00 93 ILE A C 1
ATOM 696 O O . ILE A 1 93 ? -13.843 -1.833 -2.958 1.00 92.00 93 ILE A O 1
ATOM 700 N N . PRO A 1 94 ? -15.229 -2.156 -4.709 1.00 87.94 94 PRO A N 1
ATOM 701 C CA . PRO A 1 94 ? -16.360 -1.472 -4.093 1.00 87.94 94 PRO A CA 1
ATOM 702 C C . PRO A 1 94 ? -16.727 -2.076 -2.735 1.00 87.94 94 PRO A C 1
ATOM 704 O O . PRO A 1 94 ? -16.856 -3.291 -2.597 1.00 87.94 94 PRO A O 1
ATOM 707 N N . GLY A 1 95 ? -16.894 -1.221 -1.726 1.00 83.44 95 GLY A N 1
ATOM 708 C CA . GLY A 1 95 ? -17.251 -1.639 -0.367 1.00 83.44 95 GLY A CA 1
ATOM 709 C C . GLY A 1 95 ? -16.120 -2.294 0.438 1.00 83.44 95 GLY A C 1
ATOM 710 O O . GLY A 1 95 ? -16.340 -2.646 1.596 1.00 83.44 95 GLY A O 1
ATOM 711 N N . SER A 1 96 ? -14.913 -2.439 -0.122 1.00 88.44 96 SER A N 1
ATOM 712 C CA . SER A 1 96 ? -13.743 -2.912 0.623 1.00 88.44 96 SER A CA 1
ATOM 713 C C . SER A 1 96 ? -13.184 -1.816 1.527 1.00 88.44 96 SER A C 1
ATOM 715 O O . SER A 1 96 ? -13.006 -0.674 1.106 1.00 88.44 96 SER A O 1
ATOM 717 N N . TYR A 1 97 ? -12.843 -2.182 2.762 1.00 88.25 97 TYR A N 1
ATOM 718 C CA . TYR A 1 97 ? -12.139 -1.311 3.707 1.00 88.25 97 TYR A CA 1
ATOM 719 C C . TYR A 1 97 ? -10.631 -1.596 3.788 1.00 88.25 97 TYR A C 1
ATOM 721 O O . TYR A 1 97 ? -9.911 -0.878 4.476 1.00 88.25 97 TYR A O 1
ATOM 729 N N . LEU A 1 98 ? -10.147 -2.639 3.100 1.00 89.62 98 LEU A N 1
ATOM 730 C CA . LEU A 1 98 ? -8.741 -3.062 3.127 1.00 89.62 98 LEU A CA 1
ATOM 731 C C . LEU A 1 98 ? -7.868 -2.212 2.191 1.00 89.62 98 LEU A C 1
ATOM 733 O O . LEU A 1 98 ? -6.712 -1.933 2.500 1.00 89.62 98 LEU A O 1
ATOM 737 N N . GLY A 1 99 ? -8.442 -1.777 1.069 1.00 91.50 99 GLY A N 1
ATOM 738 C CA . GLY A 1 99 ? -7.775 -1.010 0.021 1.00 91.50 99 GLY A CA 1
ATOM 739 C C . GLY A 1 99 ? -7.924 -1.633 -1.370 1.00 91.50 99 GLY A C 1
ATOM 740 O O . GLY A 1 99 ? -8.687 -2.593 -1.534 1.00 91.50 99 GLY A O 1
ATOM 741 N N . PRO A 1 100 ? -7.246 -1.066 -2.385 1.00 95.19 100 PRO A N 1
ATOM 742 C CA . PRO A 1 100 ? -7.333 -1.539 -3.761 1.00 95.19 100 PRO A CA 1
ATOM 743 C C . PRO A 1 100 ? -6.557 -2.845 -3.963 1.00 95.19 100 PRO A C 1
ATOM 745 O O . PRO A 1 100 ? -5.583 -3.130 -3.266 1.00 95.19 100 PRO A O 1
ATOM 748 N N . LEU A 1 101 ? -6.954 -3.613 -4.974 1.00 96.06 101 LEU A N 1
ATOM 749 C CA . LEU A 1 101 ? -6.148 -4.706 -5.503 1.00 96.06 101 LEU A CA 1
ATOM 750 C C . LEU A 1 101 ? -5.030 -4.120 -6.370 1.00 96.06 101 LEU A C 1
ATOM 752 O O . LEU A 1 101 ? -5.298 -3.422 -7.349 1.00 96.06 101 LEU A O 1
ATOM 756 N N . LEU A 1 102 ? -3.783 -4.429 -6.016 1.00 96.62 102 LEU A N 1
ATOM 757 C CA . LEU A 1 102 ? -2.611 -4.087 -6.815 1.00 96.62 102 LEU A CA 1
ATOM 758 C C . LEU A 1 102 ? -2.232 -5.284 -7.690 1.00 96.62 102 LEU A C 1
ATOM 760 O O . LEU A 1 102 ? -1.924 -6.359 -7.170 1.00 96.62 102 LEU A O 1
ATOM 764 N N . GLN A 1 103 ? -2.283 -5.113 -9.011 1.00 96.62 103 GLN A N 1
ATOM 765 C CA . GLN A 1 103 ? -2.034 -6.185 -9.975 1.00 96.62 103 GLN A CA 1
ATOM 766 C C . GLN A 1 103 ? -0.751 -5.911 -10.761 1.00 96.62 103 GLN A C 1
ATOM 768 O O . GLN A 1 103 ? -0.659 -4.958 -11.531 1.00 96.62 103 GLN A O 1
ATOM 773 N N . PHE A 1 104 ? 0.243 -6.781 -10.585 1.00 96.06 104 PHE A N 1
ATOM 774 C CA . PHE A 1 104 ? 1.553 -6.662 -11.224 1.00 96.06 104 PHE A CA 1
ATOM 775 C C . PHE A 1 104 ? 1.959 -7.961 -11.918 1.00 96.06 104 PHE A C 1
ATOM 777 O O . PHE A 1 104 ? 1.402 -9.030 -11.658 1.00 96.06 104 PHE A O 1
ATOM 784 N N . ARG A 1 105 ? 2.956 -7.872 -12.801 1.00 94.81 105 ARG A N 1
ATOM 785 C CA . ARG A 1 105 ? 3.547 -9.017 -13.507 1.00 94.81 105 ARG A CA 1
ATOM 786 C C . ARG A 1 105 ? 4.957 -9.297 -12.995 1.00 94.81 105 ARG A C 1
ATOM 788 O O . ARG A 1 105 ? 5.683 -8.387 -12.605 1.00 94.81 105 ARG A O 1
ATOM 795 N N . THR A 1 106 ? 5.376 -10.559 -13.035 1.00 95.44 106 THR A N 1
ATOM 796 C CA 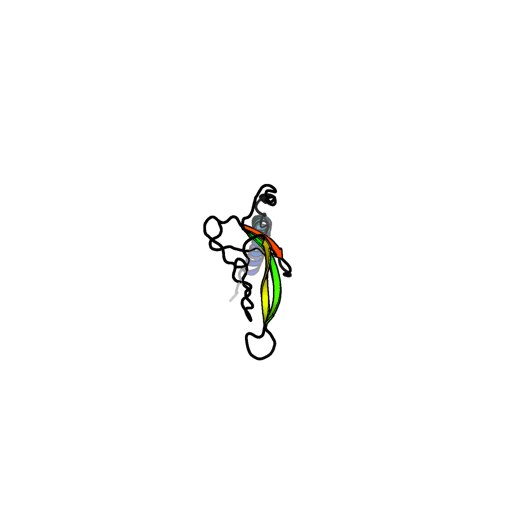. THR A 1 106 ? 6.751 -10.943 -12.691 1.00 95.44 106 THR A CA 1
ATOM 797 C C . THR A 1 106 ? 7.757 -10.205 -13.577 1.00 95.44 106 THR A C 1
ATOM 799 O O . THR A 1 106 ? 7.600 -10.162 -14.795 1.00 95.44 106 THR A O 1
ATOM 802 N N . GLY A 1 107 ? 8.794 -9.631 -12.961 1.00 94.81 107 GLY A N 1
ATOM 803 C CA . GLY A 1 107 ? 9.838 -8.858 -13.646 1.00 94.81 107 GLY A CA 1
ATOM 804 C C . GLY A 1 107 ? 9.512 -7.375 -13.852 1.00 94.81 107 GLY A C 1
ATOM 805 O O . GLY A 1 107 ? 10.380 -6.630 -14.302 1.00 94.81 107 GLY A O 1
ATOM 806 N N . GLN A 1 108 ? 8.301 -6.935 -13.503 1.00 95.44 108 GLN A N 1
ATOM 807 C CA . GLN A 1 108 ? 7.894 -5.538 -13.597 1.00 95.44 108 GLN A CA 1
ATOM 808 C C . GLN A 1 108 ? 8.589 -4.683 -12.529 1.00 95.44 108 GLN A C 1
ATOM 810 O O . GLN A 1 108 ? 8.605 -5.028 -11.347 1.00 95.44 108 GLN A O 1
ATOM 815 N N . LYS A 1 109 ? 9.141 -3.541 -12.938 1.00 96.25 109 LYS A N 1
ATOM 816 C CA . LYS A 1 109 ? 9.732 -2.544 -12.040 1.00 96.25 109 LYS A CA 1
ATOM 817 C C . LYS A 1 109 ? 8.638 -1.640 -11.501 1.00 96.25 109 LYS A C 1
ATOM 819 O O . LYS A 1 109 ? 7.951 -0.973 -12.269 1.00 96.25 109 LYS A O 1
ATOM 824 N N . ILE A 1 110 ? 8.497 -1.587 -10.183 1.00 96.00 110 ILE A N 1
ATOM 825 C CA . ILE A 1 110 ? 7.411 -0.847 -9.540 1.00 96.00 110 ILE A CA 1
ATOM 826 C C . ILE A 1 110 ? 8.005 0.232 -8.640 1.00 96.00 110 ILE A C 1
ATOM 828 O O . ILE A 1 110 ? 8.947 -0.026 -7.890 1.00 96.00 110 ILE A O 1
ATOM 832 N N . ARG A 1 111 ? 7.443 1.442 -8.704 1.00 96.19 111 ARG A N 1
ATOM 833 C CA . ARG A 1 111 ? 7.706 2.512 -7.738 1.00 96.19 111 ARG A CA 1
ATOM 834 C C . ARG A 1 111 ? 6.432 2.817 -6.958 1.00 96.19 111 ARG A C 1
ATOM 836 O O . ARG A 1 111 ? 5.380 3.050 -7.544 1.00 96.19 111 ARG A O 1
ATOM 843 N N . ILE A 1 112 ? 6.543 2.830 -5.633 1.00 96.00 112 ILE A N 1
ATOM 844 C CA . ILE A 1 112 ? 5.423 3.095 -4.728 1.00 96.00 112 ILE A CA 1
ATOM 845 C C . ILE A 1 112 ? 5.807 4.263 -3.832 1.00 96.00 112 ILE A C 1
ATOM 847 O O . ILE A 1 112 ? 6.752 4.164 -3.049 1.00 96.00 112 ILE A O 1
ATOM 851 N N . HIS A 1 113 ? 5.070 5.363 -3.946 1.00 96.62 113 HIS A N 1
ATOM 852 C CA . HIS A 1 113 ? 5.178 6.499 -3.037 1.00 96.62 113 HIS A CA 1
ATOM 853 C C . HIS A 1 113 ? 4.242 6.263 -1.864 1.00 96.62 113 HIS A C 1
ATOM 855 O O . HIS A 1 113 ? 3.027 6.376 -2.005 1.00 96.62 113 HIS A O 1
ATOM 861 N N . PHE A 1 114 ? 4.801 5.875 -0.721 1.00 97.00 114 PHE A N 1
ATOM 862 C CA . PHE A 1 114 ? 4.008 5.629 0.475 1.00 97.00 114 PHE A CA 1
ATOM 863 C C . PHE A 1 114 ? 3.818 6.915 1.283 1.00 97.00 114 PHE A C 1
ATOM 865 O O . PHE A 1 114 ? 4.792 7.532 1.719 1.00 97.00 114 PHE A O 1
ATOM 872 N N . LYS A 1 115 ? 2.559 7.283 1.520 1.00 98.00 115 LYS A N 1
ATOM 873 C CA . LYS A 1 115 ? 2.157 8.380 2.397 1.00 98.00 115 LYS A CA 1
ATOM 874 C C . LYS A 1 115 ? 1.433 7.815 3.613 1.00 98.00 115 LYS A C 1
ATOM 876 O O . LYS A 1 115 ? 0.393 7.170 3.490 1.00 98.00 115 LYS A O 1
ATOM 881 N N . ASN A 1 116 ? 1.979 8.076 4.794 1.00 97.94 116 ASN A N 1
ATOM 882 C CA . ASN A 1 116 ? 1.354 7.680 6.045 1.00 97.94 116 ASN A CA 1
ATOM 883 C C . ASN A 1 116 ? 0.567 8.854 6.641 1.00 97.94 116 ASN A C 1
ATOM 885 O O . ASN A 1 116 ? 1.167 9.829 7.084 1.00 97.94 116 ASN A O 1
ATOM 889 N N . GLU A 1 117 ? -0.762 8.761 6.648 1.00 98.06 117 GLU A N 1
ATOM 890 C CA . GLU A 1 117 ? -1.666 9.719 7.305 1.00 98.06 117 GLU A CA 1
ATOM 891 C C . GLU A 1 117 ? -2.268 9.141 8.601 1.00 98.06 117 GLU A C 1
ATOM 893 O O . GLU A 1 117 ? -3.246 9.667 9.137 1.00 98.06 117 GLU A O 1
ATOM 898 N N . LEU A 1 118 ? -1.714 8.033 9.102 1.00 97.62 118 LEU A N 1
ATOM 899 C CA . LEU A 1 118 ? -2.080 7.463 10.396 1.00 97.62 118 LEU A CA 1
ATOM 900 C C . LEU A 1 118 ? -1.436 8.258 11.546 1.00 97.62 118 LEU A C 1
ATOM 902 O O . LEU A 1 118 ? -0.412 8.913 11.347 1.00 97.62 118 LEU A O 1
ATOM 906 N N . PRO A 1 119 ? -2.011 8.197 12.763 1.00 96.19 119 PRO A N 1
ATOM 907 C CA . PRO A 1 119 ? -1.445 8.877 13.930 1.00 96.19 119 PRO A CA 1
ATOM 908 C C . PRO A 1 119 ? -0.106 8.285 14.402 1.00 96.19 119 PRO A C 1
ATOM 910 O O . PRO A 1 119 ? 0.602 8.934 15.167 1.00 96.19 119 PRO A O 1
ATOM 913 N N . GLU A 1 120 ? 0.235 7.072 13.964 1.00 95.19 120 GLU A N 1
ATOM 914 C CA . GLU A 1 120 ? 1.451 6.357 14.350 1.00 95.19 120 GLU A CA 1
ATOM 915 C C . GLU A 1 120 ? 2.369 6.133 13.146 1.00 95.19 120 GLU A C 1
ATOM 917 O O . GLU A 1 120 ? 1.918 6.032 12.000 1.00 95.19 120 GLU A O 1
ATOM 922 N N . GLU A 1 121 ? 3.672 6.011 13.405 1.00 95.00 121 GLU A N 1
ATOM 923 C CA . GLU A 1 121 ? 4.631 5.579 12.389 1.00 95.00 121 GLU A CA 1
ATOM 924 C C . GLU A 1 121 ? 4.268 4.183 11.874 1.00 95.00 121 GLU A C 1
ATOM 926 O O . GLU A 1 121 ? 3.841 3.304 12.620 1.00 95.00 121 GLU A O 1
ATOM 931 N N . SER A 1 122 ? 4.396 3.971 10.567 1.00 94.56 122 SER A N 1
ATOM 932 C CA . SER A 1 122 ? 3.962 2.733 9.924 1.00 94.56 122 SER A CA 1
ATOM 933 C C . SER A 1 122 ? 4.821 2.415 8.712 1.00 94.56 122 SER A C 1
ATOM 935 O O . SER A 1 122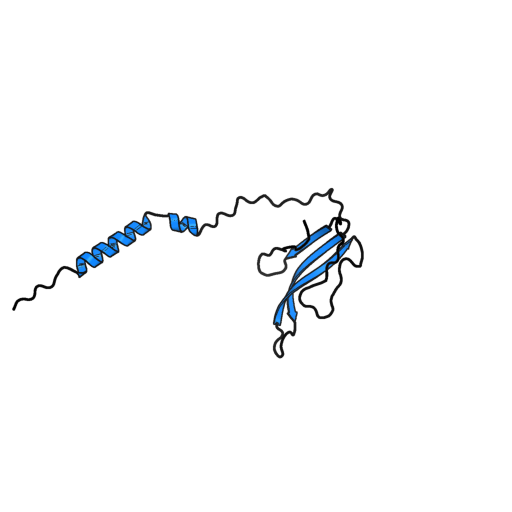 ? 5.373 3.302 8.061 1.00 94.56 122 SER A O 1
ATOM 937 N N . ILE A 1 123 ? 4.902 1.125 8.398 1.00 95.31 123 ILE A N 1
ATOM 938 C CA . ILE A 1 123 ? 5.583 0.590 7.219 1.00 95.31 123 ILE A CA 1
ATOM 939 C C . ILE A 1 123 ? 4.622 -0.299 6.431 1.00 95.31 123 ILE A C 1
ATOM 941 O O . ILE A 1 123 ? 3.625 -0.779 6.969 1.00 95.31 123 ILE A O 1
ATOM 945 N N . VAL A 1 124 ? 4.948 -0.560 5.167 1.00 94.75 124 VAL A N 1
ATOM 946 C CA . VAL A 1 124 ? 4.240 -1.551 4.350 1.00 94.75 124 VAL A CA 1
ATOM 947 C C . VAL A 1 124 ? 5.132 -2.773 4.177 1.00 94.75 124 VAL A C 1
ATOM 949 O O . VAL A 1 124 ? 6.274 -2.657 3.733 1.00 94.75 124 VAL A O 1
ATOM 952 N N . HIS A 1 125 ? 4.606 -3.942 4.537 1.00 94.81 125 HIS A N 1
ATOM 953 C CA . HIS A 1 125 ? 5.257 -5.223 4.298 1.00 94.81 125 HIS A CA 1
ATOM 954 C C . HIS A 1 125 ? 4.661 -5.877 3.051 1.00 94.81 125 HIS A C 1
ATOM 956 O O . HIS A 1 125 ? 3.450 -6.073 2.964 1.00 94.81 125 HIS A O 1
ATOM 962 N N . TRP A 1 126 ? 5.515 -6.210 2.088 1.00 94.56 126 TRP A N 1
ATOM 963 C CA . TRP A 1 126 ? 5.096 -6.741 0.798 1.00 94.56 126 TRP A CA 1
ATOM 964 C C . TRP A 1 126 ? 5.301 -8.249 0.732 1.00 94.56 126 TRP A C 1
ATOM 966 O O . TRP A 1 126 ? 6.401 -8.745 0.960 1.00 94.56 126 TRP A O 1
ATOM 976 N N . HIS A 1 127 ? 4.259 -8.970 0.326 1.00 93.38 127 HIS A N 1
ATOM 977 C CA . HIS A 1 127 ? 4.375 -10.360 -0.096 1.00 93.38 127 HIS A CA 1
ATOM 978 C C . HIS A 1 127 ? 4.487 -10.402 -1.623 1.00 93.38 127 HIS A C 1
ATOM 980 O O . HIS A 1 127 ? 3.590 -9.940 -2.322 1.00 93.38 127 HIS A O 1
ATOM 986 N N . GLY A 1 128 ? 5.590 -10.947 -2.143 1.00 89.62 128 GLY A N 1
ATOM 987 C CA . GLY A 1 128 ? 5.791 -11.138 -3.586 1.00 89.62 128 GLY A CA 1
ATOM 988 C C . GLY A 1 128 ? 6.484 -9.992 -4.337 1.00 89.62 128 GLY A C 1
ATOM 989 O O . GLY A 1 128 ? 6.670 -10.117 -5.544 1.00 89.62 128 GLY A O 1
ATOM 990 N N . LEU A 1 129 ? 6.905 -8.921 -3.651 1.00 88.12 129 LEU A N 1
ATOM 991 C CA . LEU A 1 129 ? 7.835 -7.918 -4.191 1.00 88.12 129 LEU A CA 1
ATOM 992 C C . LEU A 1 129 ? 9.231 -8.143 -3.591 1.00 88.12 129 LEU A C 1
ATOM 994 O O . LEU A 1 129 ? 9.348 -8.309 -2.376 1.00 88.12 129 LEU A O 1
ATOM 998 N N . HIS A 1 130 ? 10.263 -8.165 -4.436 1.00 75.38 130 HIS A N 1
ATOM 999 C CA . HIS A 1 130 ? 11.671 -8.368 -4.076 1.00 75.38 130 HIS A CA 1
ATOM 1000 C C . HIS A 1 130 ? 12.572 -7.525 -4.979 1.00 75.38 130 HIS A C 1
ATOM 1002 O O . HIS A 1 130 ? 12.300 -7.497 -6.202 1.00 75.38 130 HIS A O 1
#

Secondary structure (DSSP, 8-state):
---PPPSHHHHHHHHHHHHHHHHHT-THHHHHH-----------PPPTT---SEEEEEEEEEEEE-SSSSSPEEEEEEEEEEEES-GGGEE--TT-SS-PEE---TT--EEEEEEE-SSS----PPSS--